Protein AF-A0A813I354-F1 (afdb_monomer_lite)

Foldseek 3Di:
DDQAQVRDDADFQFKKQFADDDDPVCRVRHRWIFTFHDQDPPVQWTWTQTPPPRDTDTHHRHRIDGDDDD

Radius of gyration: 10.72 Å; chains: 1; bounding box: 25×21×28 Å

pLDDT: mean 92.64, std 6.7, range [58.59, 97.62]

Organism: Polarella glacialis (NCBI:txid89957)

Secondary structure (DSSP, 8-state):
--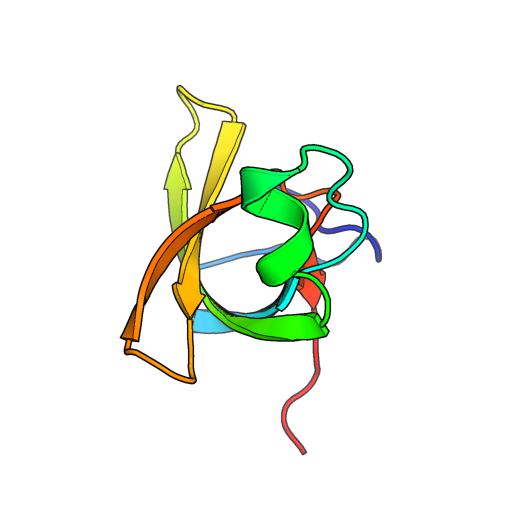B-TTS-B--TT-EEEE----SHHHHTTTT-EEEEEEEETTTTEEEEEETTT--EEEE-GGGEEEPPP-

Sequence (70 aa):
YPRGSGGSVLYPGTQVQVHGLKSGAAKIFNDAEGECRVWSEEHQRMHVKLSHDGSIKAFKAKNLRKVLPP

Structure (mmCI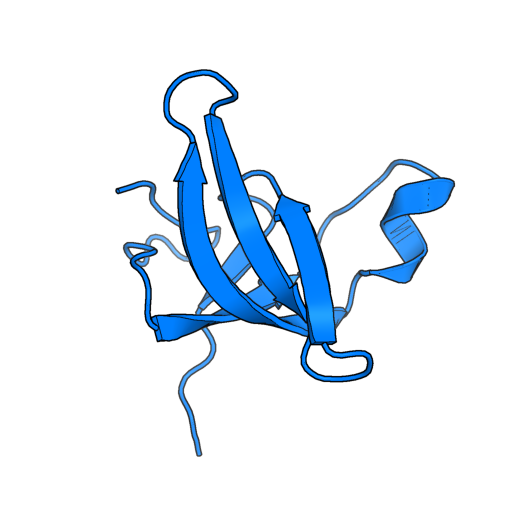F, N/CA/C/O backbone):
data_AF-A0A813I354-F1
#
_entry.id   AF-A0A813I354-F1
#
loop_
_atom_site.group_PDB
_atom_site.id
_atom_site.type_symbol
_atom_site.label_atom_id
_atom_site.label_alt_id
_atom_site.label_comp_id
_atom_site.label_asym_id
_atom_site.label_entity_id
_atom_site.label_seq_id
_atom_site.pdbx_PDB_ins_code
_atom_site.Cartn_x
_atom_site.Cartn_y
_atom_site.Cartn_z
_atom_site.occupancy
_atom_site.B_iso_or_equiv
_atom_site.auth_seq_id
_atom_site.auth_comp_id
_atom_site.auth_asym_id
_atom_site.auth_atom_id
_atom_site.pdbx_PDB_model_num
ATOM 1 N N . TYR A 1 1 ? -13.299 3.081 -2.249 1.00 80.56 1 TYR A N 1
ATOM 2 C CA . TYR A 1 1 ? -12.107 2.287 -1.867 1.00 80.56 1 TYR A CA 1
ATOM 3 C C . TYR A 1 1 ? -11.998 1.037 -2.727 1.00 80.56 1 TYR A C 1
ATOM 5 O O . TYR A 1 1 ? -13.023 0.402 -2.961 1.00 80.56 1 TYR A O 1
ATOM 13 N N . PRO A 1 2 ? -10.801 0.683 -3.221 1.00 90.06 2 PRO A N 1
ATOM 14 C CA . PRO A 1 2 ? -10.624 -0.422 -4.157 1.00 90.06 2 PRO A CA 1
ATOM 15 C C . PRO A 1 2 ? -10.657 -1.784 -3.452 1.00 90.06 2 PRO A C 1
ATOM 17 O O . PRO A 1 2 ? -10.454 -1.891 -2.241 1.00 90.06 2 PRO A O 1
ATOM 20 N N . ARG A 1 3 ? -10.848 -2.844 -4.239 1.00 90.75 3 ARG A N 1
ATOM 21 C CA . ARG A 1 3 ? -10.693 -4.234 -3.797 1.00 90.75 3 ARG A CA 1
ATOM 22 C C . ARG A 1 3 ? -9.253 -4.699 -4.050 1.00 90.75 3 ARG A C 1
ATOM 24 O O . ARG A 1 3 ? -8.729 -4.511 -5.147 1.00 90.75 3 ARG A O 1
ATOM 31 N N . GLY A 1 4 ? -8.620 -5.276 -3.032 1.00 88.94 4 GLY A N 1
ATOM 32 C CA . GLY A 1 4 ? -7.308 -5.915 -3.121 1.00 88.94 4 GLY A CA 1
ATOM 33 C C . GLY A 1 4 ? -7.354 -7.253 -3.863 1.00 88.94 4 GLY A C 1
ATOM 34 O O . GLY A 1 4 ? -8.419 -7.700 -4.291 1.00 88.94 4 GLY A O 1
ATOM 35 N N . SER A 1 5 ? -6.210 -7.928 -3.982 1.00 87.19 5 SER A N 1
ATOM 36 C CA . SER A 1 5 ? -6.089 -9.187 -4.739 1.00 87.19 5 SER A CA 1
ATOM 37 C C . SER A 1 5 ? -6.948 -10.340 -4.206 1.00 87.19 5 SER A C 1
ATOM 39 O O . SER A 1 5 ? -7.362 -11.193 -4.982 1.00 87.19 5 SER A O 1
ATOM 41 N N . GLY A 1 6 ? -7.269 -10.338 -2.908 1.00 82.38 6 GLY A N 1
ATOM 42 C CA . GLY A 1 6 ? -8.159 -11.315 -2.267 1.00 82.38 6 GLY A CA 1
ATOM 43 C C . GLY A 1 6 ? -9.632 -10.896 -2.196 1.00 82.38 6 GLY A C 1
ATOM 44 O O . GLY A 1 6 ? -10.380 -11.463 -1.410 1.00 82.38 6 GLY A O 1
ATOM 45 N N . GLY A 1 7 ? -10.052 -9.849 -2.916 1.00 85.38 7 GLY A N 1
ATOM 46 C CA . GLY A 1 7 ? -11.430 -9.340 -2.848 1.00 85.38 7 GLY A CA 1
ATOM 47 C C . GLY A 1 7 ? -11.758 -8.550 -1.572 1.00 85.38 7 GLY A C 1
ATOM 48 O O . GLY A 1 7 ? -12.882 -8.084 -1.397 1.00 85.38 7 GLY A O 1
ATOM 49 N N . SER A 1 8 ? -10.789 -8.327 -0.686 1.00 88.00 8 SER A N 1
ATOM 50 C CA . SER A 1 8 ? -10.948 -7.468 0.493 1.00 88.00 8 SER A CA 1
ATOM 51 C C . SER A 1 8 ? -10.960 -5.989 0.109 1.00 88.00 8 SER A C 1
ATOM 53 O O . SER A 1 8 ? -10.190 -5.567 -0.751 1.00 88.00 8 SER A O 1
ATOM 55 N N . VAL A 1 9 ? -11.805 -5.179 0.750 1.00 91.94 9 VAL A N 1
ATOM 56 C CA . VAL A 1 9 ? -11.781 -3.716 0.577 1.00 91.94 9 VAL A CA 1
ATOM 57 C C . VAL A 1 9 ? -10.523 -3.152 1.244 1.00 91.94 9 VAL A C 1
ATOM 59 O O . VAL A 1 9 ? -10.234 -3.499 2.389 1.00 91.94 9 VAL A O 1
ATOM 62 N N . LEU A 1 10 ? -9.782 -2.300 0.533 1.00 93.19 10 LEU A N 1
ATOM 63 C CA . LEU A 1 10 ? -8.582 -1.632 1.040 1.00 93.19 10 LEU A CA 1
ATOM 64 C C . LEU A 1 10 ? -8.906 -0.188 1.417 1.00 93.19 10 LEU A C 1
ATOM 66 O O . LEU A 1 10 ? -9.206 0.633 0.550 1.00 93.19 10 LEU A O 1
ATOM 70 N N . TYR A 1 11 ? -8.810 0.126 2.700 1.00 93.81 11 TYR A N 1
ATOM 71 C CA . TYR A 1 11 ? -9.045 1.461 3.250 1.00 93.81 11 TYR A CA 1
ATOM 72 C C . TYR A 1 11 ? -7.865 1.878 4.144 1.00 93.81 11 TYR A C 1
ATOM 74 O O . TYR A 1 11 ? -7.070 1.015 4.534 1.00 93.81 11 TYR A O 1
ATOM 82 N N . PRO A 1 12 ? -7.709 3.175 4.457 1.00 95.50 12 PRO A N 1
ATOM 83 C CA . PRO A 1 12 ? -6.653 3.649 5.349 1.00 95.50 12 PRO A CA 1
ATOM 84 C C . PRO A 1 12 ? -6.596 2.858 6.667 1.00 95.50 12 PRO A C 1
ATOM 86 O O . PRO A 1 12 ? -7.633 2.553 7.247 1.00 95.50 12 PRO A O 1
ATOM 89 N N . GLY A 1 13 ? -5.400 2.478 7.115 1.00 94.69 13 GLY A N 1
ATOM 90 C CA . GLY A 1 13 ? -5.183 1.601 8.273 1.00 94.69 13 GLY A CA 1
ATOM 91 C C . GLY A 1 13 ? -5.201 0.098 7.959 1.00 94.69 13 GLY A C 1
ATOM 92 O O . GLY A 1 13 ? -4.823 -0.708 8.805 1.00 94.69 13 GLY A O 1
ATOM 93 N N . THR A 1 14 ? -5.600 -0.317 6.750 1.00 94.62 14 THR A N 1
ATOM 94 C CA . THR A 1 14 ? -5.556 -1.737 6.355 1.00 94.62 14 THR A CA 1
ATOM 95 C C . THR A 1 14 ? -4.110 -2.202 6.189 1.00 94.62 14 THR A C 1
ATOM 97 O O . THR A 1 14 ? -3.387 -1.657 5.352 1.00 94.62 14 THR A O 1
ATOM 100 N N . GLN A 1 15 ? -3.722 -3.251 6.917 1.00 95.69 15 GLN A N 1
ATOM 101 C CA . GLN A 1 15 ? -2.439 -3.923 6.726 1.00 95.69 15 GLN A CA 1
ATOM 102 C C . GLN A 1 15 ? -2.464 -4.767 5.452 1.00 95.69 15 GLN A C 1
ATOM 104 O O . GLN A 1 15 ? -3.414 -5.513 5.181 1.00 95.69 15 GLN A O 1
ATOM 109 N N . VAL A 1 16 ? -1.427 -4.618 4.636 1.00 96.06 16 VAL A N 1
ATOM 110 C CA . VAL A 1 16 ? -1.304 -5.281 3.342 1.00 96.06 16 VAL A CA 1
ATOM 111 C C . VAL A 1 16 ? 0.109 -5.787 3.113 1.00 96.06 16 VAL A C 1
ATOM 113 O O . VAL A 1 16 ? 1.082 -5.201 3.573 1.00 96.06 16 VAL A O 1
ATOM 116 N N . GLN A 1 17 ? 0.207 -6.837 2.310 1.00 96.25 17 GLN A N 1
ATOM 117 C CA . GLN A 1 17 ? 1.445 -7.290 1.707 1.00 96.25 17 GLN A CA 1
ATOM 118 C C . GLN A 1 17 ? 1.411 -7.025 0.204 1.00 96.25 17 GLN A C 1
ATOM 120 O O . GLN A 1 17 ? 0.412 -7.283 -0.480 1.00 96.25 17 GLN A O 1
ATOM 125 N N . VAL A 1 18 ? 2.514 -6.502 -0.310 1.00 96.31 18 VAL A N 1
ATOM 126 C CA . VAL A 1 18 ? 2.714 -6.226 -1.728 1.00 96.31 18 VAL A CA 1
ATOM 127 C C . VAL A 1 18 ? 3.121 -7.512 -2.446 1.00 96.31 18 VAL A C 1
ATOM 129 O O . VAL A 1 18 ? 3.950 -8.273 -1.962 1.00 96.31 18 VAL A O 1
ATOM 132 N N . HIS A 1 19 ? 2.555 -7.775 -3.621 1.00 96.19 19 HIS A N 1
ATOM 133 C CA . HIS A 1 19 ? 2.896 -8.954 -4.416 1.00 96.19 19 HIS A CA 1
ATOM 134 C C . HIS A 1 19 ? 2.654 -8.735 -5.916 1.00 96.19 19 HIS A C 1
ATOM 136 O O . HIS A 1 19 ? 2.002 -7.779 -6.342 1.00 96.19 19 HIS A O 1
ATOM 142 N N . GLY A 1 20 ? 3.148 -9.659 -6.745 1.00 95.31 20 GLY A N 1
ATOM 143 C CA . GLY A 1 20 ? 2.828 -9.706 -8.175 1.00 95.31 20 GLY A CA 1
ATOM 144 C C . GLY A 1 20 ? 3.400 -8.555 -9.014 1.00 95.31 20 GLY A C 1
ATOM 145 O O . GLY A 1 20 ? 3.000 -8.378 -10.170 1.00 95.31 20 GLY A O 1
ATOM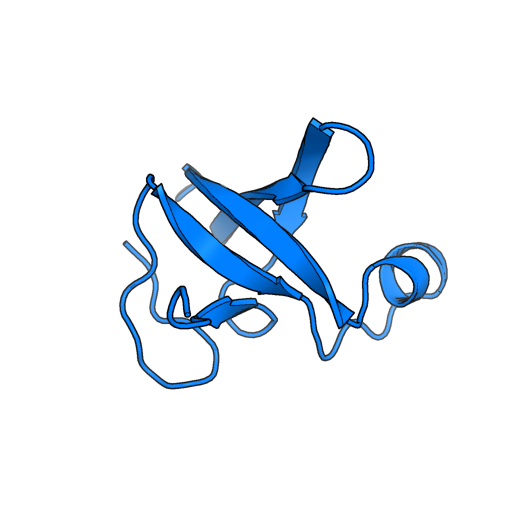 146 N N . LEU A 1 21 ? 4.340 -7.768 -8.479 1.00 95.38 21 LEU A N 1
ATOM 147 C CA . LEU A 1 21 ? 5.044 -6.735 -9.236 1.00 95.38 21 LEU A CA 1
ATOM 148 C C . LEU A 1 21 ? 6.007 -7.381 -10.234 1.00 95.38 21 LEU A C 1
ATOM 150 O O . LEU A 1 21 ? 6.788 -8.263 -9.887 1.00 95.38 21 LEU A O 1
ATOM 154 N N . LYS A 1 22 ? 5.940 -6.932 -11.493 1.00 92.75 22 LYS A N 1
ATOM 155 C CA . LYS A 1 22 ? 6.7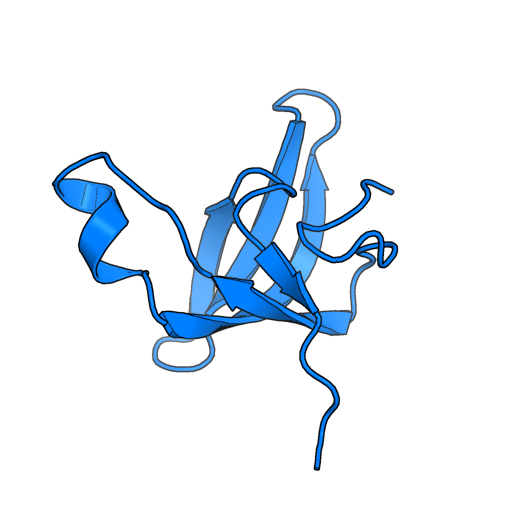32 -7.483 -12.607 1.00 92.75 22 LYS A CA 1
ATOM 156 C C . LYS A 1 22 ? 7.843 -6.554 -13.104 1.00 92.75 22 LYS A C 1
ATOM 158 O O . LYS A 1 22 ? 8.805 -7.043 -13.684 1.00 92.75 22 LYS A O 1
ATOM 163 N N . SER A 1 23 ? 7.720 -5.243 -12.886 1.00 91.69 23 SER A N 1
ATOM 164 C CA . SER A 1 23 ? 8.751 -4.272 -13.284 1.00 91.69 23 SER A CA 1
ATOM 165 C C . SER A 1 23 ? 10.009 -4.445 -12.431 1.00 91.69 23 SER A C 1
ATOM 167 O O . SER A 1 23 ? 9.888 -4.631 -11.222 1.00 91.69 23 SER A O 1
ATOM 169 N N . GLY A 1 24 ? 11.195 -4.359 -13.041 1.00 88.38 24 GLY A N 1
ATOM 170 C CA . GLY A 1 24 ? 12.480 -4.593 -12.370 1.00 88.38 24 GLY A CA 1
ATOM 171 C C . GLY A 1 24 ? 12.659 -3.759 -11.099 1.00 88.38 24 GLY A C 1
ATOM 172 O O . GLY A 1 24 ? 12.884 -4.319 -10.033 1.00 88.38 24 GLY A O 1
ATOM 173 N N . ALA A 1 25 ? 12.425 -2.446 -11.177 1.00 88.75 25 ALA A N 1
ATOM 174 C CA . ALA A 1 25 ? 12.541 -1.543 -10.028 1.00 88.75 25 ALA A CA 1
ATOM 175 C C . ALA A 1 25 ? 11.459 -1.754 -8.951 1.00 88.75 25 ALA A C 1
ATOM 177 O O . ALA A 1 25 ? 11.611 -1.295 -7.826 1.00 88.75 25 ALA A O 1
ATOM 178 N N . ALA A 1 26 ? 10.348 -2.415 -9.289 1.00 90.25 26 ALA A N 1
ATOM 179 C CA . ALA A 1 26 ? 9.228 -2.623 -8.375 1.00 90.25 26 ALA A CA 1
ATOM 180 C C . ALA A 1 26 ? 9.236 -4.021 -7.735 1.00 90.25 26 ALA A C 1
ATOM 182 O O . ALA A 1 26 ? 8.661 -4.200 -6.668 1.00 90.25 26 ALA A O 1
ATOM 183 N N . LYS A 1 27 ? 9.887 -5.009 -8.364 1.00 94.00 27 LYS A N 1
ATOM 184 C CA . LYS A 1 27 ? 9.979 -6.390 -7.861 1.00 94.00 27 LYS A CA 1
ATOM 185 C C . LYS A 1 27 ? 10.568 -6.478 -6.457 1.00 94.00 27 LYS A C 1
ATOM 187 O O . LYS A 1 27 ? 10.172 -7.367 -5.717 1.00 94.00 27 LYS A O 1
ATOM 192 N N . ILE A 1 28 ? 11.450 -5.544 -6.102 1.00 94.62 28 ILE A N 1
ATOM 193 C CA . ILE A 1 28 ? 12.070 -5.448 -4.773 1.00 94.62 28 ILE A CA 1
ATOM 194 C C . ILE A 1 28 ? 11.052 -5.256 -3.641 1.00 94.62 28 ILE A C 1
ATOM 196 O O . ILE A 1 28 ? 11.369 -5.524 -2.493 1.00 94.62 28 ILE A O 1
ATOM 200 N N . PHE A 1 29 ? 9.841 -4.787 -3.958 1.00 95.44 29 PHE A N 1
ATOM 201 C CA . PHE A 1 29 ? 8.777 -4.591 -2.978 1.00 95.44 29 PHE A CA 1
ATOM 202 C C . PHE A 1 29 ? 7.834 -5.789 -2.877 1.00 95.44 29 PHE A C 1
ATOM 204 O O . PHE A 1 29 ? 6.903 -5.728 -2.088 1.00 95.44 29 PHE A O 1
ATOM 211 N N . ASN A 1 30 ? 8.003 -6.852 -3.671 1.00 95.62 30 ASN A N 1
ATOM 212 C CA . ASN A 1 30 ? 7.223 -8.067 -3.436 1.00 95.62 30 ASN A CA 1
ATOM 213 C C . ASN A 1 30 ? 7.551 -8.625 -2.045 1.00 95.62 30 ASN A C 1
ATOM 215 O O . ASN A 1 30 ? 8.682 -8.520 -1.585 1.00 95.62 30 ASN A O 1
ATOM 219 N N . ASP A 1 31 ? 6.530 -9.163 -1.386 1.00 95.50 31 ASP A N 1
ATOM 220 C CA . ASP A 1 31 ? 6.547 -9.681 -0.017 1.00 95.50 31 ASP A CA 1
ATOM 221 C C . ASP A 1 31 ? 6.735 -8.618 1.078 1.00 95.50 31 ASP A C 1
ATOM 223 O O . ASP A 1 31 ? 6.577 -8.929 2.259 1.00 95.50 31 ASP A O 1
ATOM 227 N N . ALA A 1 32 ? 6.950 -7.349 0.708 1.00 96.00 32 ALA A N 1
ATOM 228 C CA . ALA A 1 32 ? 6.990 -6.243 1.655 1.00 96.00 32 ALA A CA 1
ATOM 229 C C . ALA A 1 32 ? 5.603 -5.968 2.251 1.00 96.00 32 ALA A C 1
ATOM 231 O O . ALA A 1 32 ? 4.594 -5.905 1.540 1.00 96.00 32 ALA A O 1
ATOM 232 N N . GLU A 1 33 ? 5.573 -5.738 3.559 1.00 96.06 33 GLU A N 1
ATOM 233 C CA . GLU A 1 33 ? 4.369 -5.368 4.297 1.00 96.06 33 GLU A CA 1
ATOM 234 C C . GLU A 1 33 ? 4.270 -3.855 4.507 1.00 96.06 33 GLU A C 1
ATOM 236 O O . GLU A 1 33 ? 5.270 -3.124 4.508 1.00 96.06 33 GLU A O 1
ATOM 241 N N . GLY A 1 34 ? 3.043 -3.377 4.687 1.00 96.12 34 GLY A N 1
ATOM 242 C CA . GLY A 1 34 ? 2.775 -1.984 4.992 1.00 96.12 34 GLY A CA 1
ATOM 243 C C . GLY A 1 34 ? 1.310 -1.685 5.272 1.00 96.12 34 GLY A C 1
ATOM 244 O O . GLY A 1 34 ? 0.422 -2.521 5.117 1.00 96.12 34 GLY A O 1
ATOM 245 N N . GLU A 1 35 ? 1.057 -0.434 5.629 1.00 97.00 35 GLU A N 1
ATOM 246 C CA . GLU A 1 35 ? -0.270 0.067 5.965 1.00 97.00 35 GLU A CA 1
ATOM 247 C C . GLU A 1 35 ? -0.808 0.959 4.844 1.00 97.00 35 GLU A C 1
ATOM 249 O O . GLU A 1 35 ? -0.144 1.903 4.401 1.00 97.00 35 GLU A O 1
ATOM 254 N N . CYS A 1 36 ? -2.036 0.699 4.400 1.00 96.75 36 CYS A N 1
ATOM 255 C CA . CYS A 1 36 ? -2.749 1.582 3.482 1.00 96.75 36 CYS A CA 1
ATOM 256 C C . CYS A 1 36 ? -2.938 2.967 4.119 1.00 96.75 36 CYS A C 1
ATOM 258 O O . CYS A 1 36 ? -3.416 3.078 5.243 1.00 96.75 36 CYS A O 1
ATOM 260 N N . ARG A 1 37 ? -2.611 4.035 3.392 1.00 96.38 37 ARG A N 1
ATOM 261 C CA . ARG A 1 37 ? -2.745 5.425 3.857 1.00 96.38 37 ARG A CA 1
ATOM 262 C C . ARG A 1 37 ? -3.838 6.172 3.125 1.00 96.38 37 ARG A C 1
ATOM 264 O O . ARG A 1 37 ? -4.720 6.727 3.761 1.00 96.38 37 ARG A O 1
ATOM 271 N N . VAL A 1 38 ? -3.781 6.193 1.798 1.00 95.62 38 VAL A N 1
ATOM 272 C CA . VAL A 1 38 ? -4.758 6.922 0.988 1.00 95.62 38 VAL A CA 1
ATOM 273 C C . VAL A 1 38 ? -4.952 6.241 -0.355 1.00 95.62 38 VAL A C 1
ATOM 275 O O . VAL A 1 38 ? -4.008 5.735 -0.959 1.00 95.62 38 VAL A O 1
ATOM 278 N N . TRP A 1 39 ? -6.194 6.223 -0.823 1.00 95.06 39 TRP A N 1
ATOM 279 C CA . TRP A 1 39 ? -6.519 5.801 -2.175 1.00 95.06 39 TRP A CA 1
ATOM 280 C C . TRP A 1 39 ? -6.490 7.016 -3.103 1.00 95.06 39 TRP A C 1
ATOM 282 O O . TRP A 1 39 ? -7.221 7.975 -2.877 1.00 95.06 39 TRP A O 1
ATOM 292 N N . SER A 1 40 ? -5.659 6.968 -4.142 1.00 93.75 40 SER A N 1
ATOM 293 C CA . SER A 1 40 ? -5.673 7.933 -5.240 1.00 93.75 40 SER A CA 1
ATOM 294 C C . SER A 1 40 ? -6.621 7.425 -6.325 1.00 93.75 40 SER A C 1
ATOM 296 O O . SER A 1 40 ? -6.299 6.471 -7.041 1.00 93.75 40 SER A O 1
ATOM 298 N N . GLU A 1 41 ? -7.794 8.053 -6.438 1.00 91.12 41 GLU A N 1
ATOM 299 C CA . GLU A 1 41 ? -8.755 7.764 -7.511 1.00 91.12 41 GLU A CA 1
ATOM 300 C C . GLU A 1 41 ? -8.222 8.181 -8.880 1.00 91.12 41 GLU A C 1
ATOM 302 O O . GLU A 1 41 ? -8.389 7.437 -9.844 1.00 91.12 41 GLU A O 1
ATOM 307 N N . GLU A 1 42 ? -7.499 9.299 -8.949 1.00 93.31 42 GLU A N 1
ATOM 308 C CA . GLU A 1 42 ? -6.875 9.801 -10.175 1.00 93.31 42 GLU A CA 1
ATOM 309 C C . GLU A 1 42 ? -5.916 8.774 -10.794 1.00 93.31 42 GLU A C 1
ATOM 311 O O . GLU A 1 42 ? -5.997 8.456 -11.978 1.00 93.31 42 GLU A O 1
ATOM 316 N N . HIS A 1 43 ? -5.019 8.202 -9.986 1.00 92.06 43 HIS A N 1
ATOM 317 C CA . HIS A 1 43 ? -4.010 7.264 -10.480 1.00 92.06 43 HIS A CA 1
ATOM 318 C C . HIS A 1 43 ? -4.419 5.796 -10.345 1.00 92.06 43 HIS A C 1
ATOM 320 O O . HIS A 1 43 ? -3.661 4.913 -10.762 1.00 92.06 43 HIS A O 1
ATOM 326 N N . GLN A 1 44 ? -5.585 5.521 -9.751 1.00 93.75 44 GLN A N 1
ATOM 327 C CA . GLN A 1 44 ? -6.061 4.177 -9.413 1.00 93.75 44 GLN A CA 1
ATOM 328 C C . GLN A 1 44 ? -5.009 3.379 -8.619 1.00 93.75 44 GLN A C 1
ATOM 330 O O . GLN A 1 44 ? -4.700 2.214 -8.919 1.00 93.75 44 GLN A O 1
ATOM 335 N N . ARG A 1 45 ? -4.416 4.022 -7.602 1.00 96.06 45 ARG A N 1
ATOM 336 C CA . ARG A 1 45 ? -3.371 3.434 -6.748 1.00 96.06 45 ARG A CA 1
ATOM 337 C C . ARG A 1 45 ? -3.599 3.699 -5.270 1.00 96.06 45 ARG A C 1
ATOM 339 O O . ARG A 1 45 ? -3.984 4.786 -4.860 1.00 96.06 45 ARG A O 1
ATOM 346 N N . MET A 1 46 ? -3.301 2.688 -4.462 1.00 96.44 46 MET A N 1
ATOM 347 C CA . MET A 1 46 ? -3.287 2.781 -3.010 1.00 96.44 46 MET A CA 1
ATOM 348 C C . MET A 1 46 ? -1.883 3.169 -2.564 1.00 96.44 46 MET A C 1
ATOM 350 O O . MET A 1 46 ? -0.909 2.495 -2.907 1.00 96.44 46 MET A O 1
ATOM 354 N N . HIS A 1 47 ? -1.785 4.259 -1.816 1.00 97.25 47 HIS A N 1
ATOM 355 C CA . HIS A 1 47 ? -0.563 4.659 -1.141 1.00 97.25 47 HIS A CA 1
ATOM 356 C C . HIS A 1 47 ? -0.412 3.802 0.104 1.00 97.25 47 HIS A C 1
ATOM 358 O O . HIS A 1 47 ? -1.283 3.802 0.973 1.00 97.25 47 HIS A O 1
ATOM 364 N N . VAL A 1 48 ? 0.690 3.073 0.178 1.00 97.31 48 VAL A N 1
ATOM 365 C CA . VAL A 1 48 ? 1.030 2.188 1.286 1.00 97.31 48 VAL A CA 1
ATOM 366 C C . VAL A 1 48 ? 2.295 2.726 1.931 1.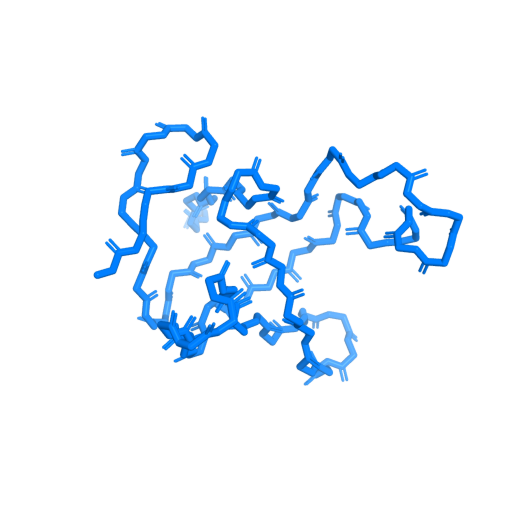00 97.31 48 VAL A C 1
ATOM 368 O O . VAL A 1 48 ? 3.280 2.982 1.237 1.00 97.31 48 VAL A O 1
ATOM 371 N N . LYS A 1 49 ? 2.253 2.91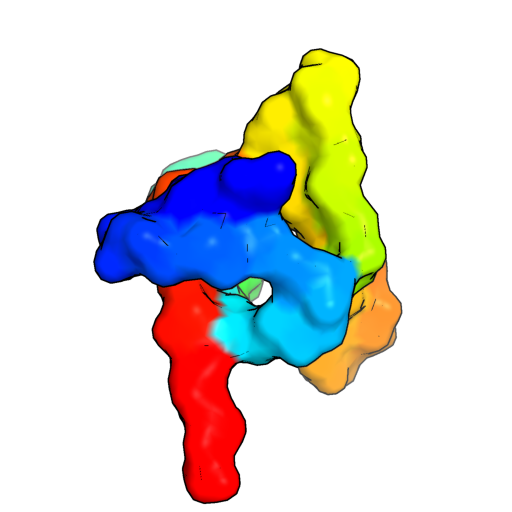5 3.250 1.00 97.62 49 LYS A N 1
ATOM 372 C CA . LYS A 1 49 ? 3.440 3.174 4.061 1.00 97.62 49 LYS A CA 1
ATOM 373 C C . LYS A 1 49 ? 4.094 1.831 4.363 1.00 97.62 49 LYS A C 1
ATOM 375 O O . LYS A 1 49 ? 3.495 1.025 5.070 1.00 97.62 49 LYS A O 1
ATOM 380 N N . LEU A 1 50 ? 5.275 1.590 3.810 1.00 96.50 50 LEU A N 1
ATOM 381 C CA . LEU A 1 50 ? 6.010 0.344 4.000 1.00 96.50 50 LEU A CA 1
ATOM 382 C C . LEU A 1 50 ? 6.536 0.250 5.434 1.00 96.50 50 LEU A C 1
ATOM 384 O O . LEU A 1 50 ? 7.019 1.235 5.991 1.00 96.50 50 LEU A O 1
ATOM 388 N N . SER A 1 51 ? 6.436 -0.932 6.037 1.00 94.31 51 SER A N 1
ATOM 389 C CA . SER A 1 51 ? 6.778 -1.125 7.452 1.00 94.31 51 SER A CA 1
ATOM 390 C C . SER A 1 51 ? 8.285 -1.088 7.722 1.00 94.31 51 SER A C 1
ATOM 392 O O . SER A 1 51 ? 8.690 -0.722 8.818 1.00 94.31 51 SER A O 1
ATOM 394 N N . HIS A 1 52 ? 9.115 -1.447 6.737 1.00 92.75 52 HIS A N 1
ATOM 395 C CA . HIS A 1 52 ? 10.564 -1.587 6.924 1.00 92.75 52 HIS A CA 1
ATOM 396 C C . HIS A 1 52 ? 11.320 -0.249 6.960 1.00 92.75 52 HIS A C 1
ATOM 398 O O . HIS A 1 52 ? 12.274 -0.113 7.718 1.00 92.75 52 HIS A O 1
ATOM 404 N N . ASP A 1 53 ? 10.910 0.734 6.153 1.00 94.31 53 ASP A N 1
ATOM 405 C CA . ASP A 1 53 ? 11.586 2.034 6.017 1.00 94.31 53 ASP A CA 1
ATOM 406 C C . ASP A 1 53 ? 10.648 3.234 6.245 1.00 94.31 53 ASP A C 1
ATOM 408 O O . ASP A 1 53 ? 11.085 4.384 6.257 1.00 94.31 53 ASP A O 1
ATOM 412 N N . GLY A 1 54 ? 9.344 2.992 6.412 1.00 94.50 54 GLY A N 1
ATOM 413 C CA . GLY A 1 54 ? 8.336 4.037 6.553 1.00 94.50 54 GLY A CA 1
ATOM 414 C C . GLY A 1 54 ? 8.046 4.816 5.268 1.00 94.50 54 GLY A C 1
ATOM 415 O O . GLY A 1 54 ? 7.273 5.779 5.324 1.00 94.50 54 GLY A O 1
ATOM 416 N N . SER A 1 55 ? 8.623 4.435 4.125 1.00 95.62 55 SER A N 1
ATOM 417 C CA . SER A 1 55 ? 8.425 5.136 2.858 1.00 95.62 55 SER A CA 1
ATOM 418 C C . SER A 1 55 ? 7.015 4.910 2.314 1.00 95.62 55 SER A C 1
ATOM 420 O O . SER A 1 55 ? 6.396 3.865 2.518 1.00 95.62 55 SER A O 1
ATOM 422 N N . ILE A 1 56 ? 6.476 5.911 1.614 1.00 96.56 56 ILE A N 1
ATOM 423 C CA . ILE A 1 56 ? 5.160 5.811 0.976 1.00 96.56 56 ILE A CA 1
ATOM 424 C C . ILE A 1 56 ? 5.347 5.451 -0.496 1.00 96.56 56 ILE A C 1
ATOM 426 O O . ILE A 1 56 ? 6.026 6.157 -1.244 1.00 96.56 56 ILE A O 1
ATOM 430 N N . LYS A 1 57 ? 4.713 4.359 -0.926 1.00 96.06 57 LYS A N 1
ATOM 431 C CA . LYS A 1 57 ? 4.714 3.895 -2.319 1.00 96.06 57 LYS A CA 1
ATOM 432 C C . LYS A 1 57 ? 3.292 3.659 -2.816 1.00 96.06 57 LYS A C 1
ATOM 434 O O . LYS A 1 57 ? 2.409 3.264 -2.060 1.00 96.06 57 LYS A O 1
ATOM 439 N N . ALA A 1 58 ? 3.075 3.888 -4.110 1.00 96.12 58 ALA A N 1
ATOM 440 C CA . ALA A 1 58 ? 1.768 3.768 -4.748 1.00 96.12 58 ALA A CA 1
ATOM 441 C C . ALA A 1 58 ? 1.637 2.450 -5.534 1.00 96.12 58 ALA A C 1
ATOM 443 O O . ALA A 1 58 ? 2.243 2.266 -6.599 1.00 96.12 58 ALA A O 1
ATOM 444 N N . PHE A 1 59 ? 0.782 1.547 -5.059 1.00 96.12 59 PHE A N 1
ATOM 445 C CA . PHE A 1 59 ? 0.566 0.232 -5.664 1.00 96.12 59 PHE A CA 1
ATOM 446 C C . PHE A 1 59 ? -0.835 0.100 -6.259 1.00 96.12 59 PHE A C 1
ATOM 448 O O . PHE A 1 59 ? -1.804 0.680 -5.775 1.00 96.12 59 PHE A O 1
ATOM 455 N N . LYS A 1 60 ? -0.962 -0.698 -7.325 1.00 95.69 60 LYS A N 1
ATOM 456 C CA . LYS A 1 60 ? -2.283 -1.104 -7.822 1.00 95.69 60 LYS A CA 1
ATOM 457 C C . LYS A 1 60 ? -2.933 -2.007 -6.779 1.00 95.69 60 LYS A C 1
ATOM 459 O O . LYS A 1 60 ? -2.260 -2.883 -6.249 1.00 95.69 60 LYS A O 1
ATOM 464 N N . ALA A 1 61 ? -4.237 -1.867 -6.563 1.00 94.75 61 ALA A N 1
ATOM 465 C CA . ALA A 1 61 ? -4.951 -2.672 -5.570 1.00 94.75 61 ALA A CA 1
ATOM 466 C C . ALA A 1 61 ? -4.800 -4.190 -5.802 1.00 94.75 61 ALA A C 1
ATOM 468 O O . ALA A 1 61 ? -4.609 -4.943 -4.856 1.00 94.75 61 ALA A O 1
ATOM 469 N N . LYS A 1 62 ? -4.743 -4.637 -7.065 1.00 95.69 62 LYS A N 1
ATOM 470 C CA . LYS A 1 62 ? -4.494 -6.047 -7.420 1.00 95.69 62 LYS A CA 1
ATOM 471 C C . LYS A 1 62 ? -3.125 -6.606 -7.000 1.00 95.69 62 LYS A C 1
ATOM 473 O O . LYS A 1 62 ? -2.923 -7.809 -7.084 1.00 95.69 62 LYS A O 1
ATOM 478 N N . ASN A 1 63 ? -2.189 -5.737 -6.624 1.00 96.25 63 ASN A N 1
ATOM 479 C CA . ASN A 1 63 ? -0.861 -6.100 -6.132 1.00 96.25 63 ASN A CA 1
ATOM 480 C C . ASN A 1 63 ? -0.789 -6.013 -4.600 1.00 96.25 63 ASN A C 1
ATOM 482 O O . ASN A 1 63 ? 0.301 -6.065 -4.043 1.00 96.25 63 ASN A O 1
ATOM 486 N N . LEU A 1 64 ? -1.922 -5.802 -3.926 1.00 96.50 64 LEU A N 1
ATOM 487 C CA . LEU A 1 64 ? -2.015 -5.683 -2.479 1.00 96.50 64 LEU A CA 1
ATOM 488 C C . LEU A 1 64 ? -2.926 -6.780 -1.945 1.00 96.50 64 LEU A C 1
ATOM 490 O O . LEU A 1 64 ? -4.111 -6.852 -2.288 1.00 96.50 64 LEU A O 1
ATOM 494 N N . ARG A 1 65 ? -2.371 -7.614 -1.073 1.00 95.31 65 ARG A N 1
ATOM 495 C CA . ARG A 1 65 ? -3.096 -8.638 -0.331 1.00 95.31 65 ARG A CA 1
ATOM 496 C C . ARG A 1 65 ? -3.323 -8.134 1.084 1.00 95.31 65 ARG A C 1
ATOM 498 O O . ARG A 1 65 ? -2.358 -7.813 1.761 1.00 95.31 65 ARG A O 1
ATOM 505 N N . LYS A 1 66 ? -4.578 -8.069 1.537 1.00 94.12 66 LYS A N 1
ATOM 506 C CA . LYS A 1 66 ? -4.874 -7.771 2.945 1.00 94.12 66 LYS A CA 1
ATOM 507 C C . LYS A 1 66 ? -4.260 -8.868 3.813 1.00 94.12 66 LYS A C 1
ATOM 509 O O . LYS A 1 66 ? -4.528 -10.042 3.564 1.00 94.12 66 LYS A O 1
ATOM 514 N N . VAL A 1 67 ? -3.469 -8.475 4.802 1.00 91.44 67 VAL A N 1
ATOM 515 C CA . VAL A 1 67 ? -2.987 -9.370 5.856 1.00 91.44 67 VAL A CA 1
ATOM 516 C C . VAL A 1 67 ? -3.789 -9.079 7.118 1.00 91.44 67 VAL A C 1
ATOM 518 O O . VAL A 1 67 ? -4.142 -7.929 7.392 1.00 91.44 67 VAL A O 1
ATOM 521 N N . LEU A 1 68 ? -4.176 -10.131 7.831 1.00 76.94 68 LEU A N 1
ATOM 522 C CA . LEU A 1 68 ? -4.738 -9.967 9.165 1.00 76.94 68 LEU A CA 1
ATOM 523 C C . LEU A 1 68 ? -3.564 -9.719 10.117 1.00 76.94 68 LEU A C 1
ATOM 525 O O . LEU A 1 68 ? -2.554 -10.414 9.983 1.00 76.94 68 LEU A O 1
ATOM 529 N N . PRO A 1 69 ? -3.656 -8.739 11.031 1.00 63.50 69 PRO A N 1
ATOM 530 C CA . PRO A 1 69 ? -2.718 -8.701 12.140 1.00 63.50 69 PRO A CA 1
ATOM 531 C C . PRO A 1 69 ? -2.815 -10.024 12.931 1.00 63.50 69 PRO A C 1
ATOM 533 O O . PRO A 1 69 ? -3.891 -10.636 12.921 1.00 63.50 69 PRO A O 1
ATOM 536 N N . PRO A 1 70 ? -1.707 -10.480 13.544 1.00 58.59 70 PRO A N 1
ATOM 537 C CA . PRO A 1 70 ? -1.711 -11.645 14.425 1.00 58.59 70 PRO A CA 1
ATOM 538 C C . PRO A 1 70 ? -2.662 -11.471 15.615 1.00 58.59 70 PRO A C 1
ATOM 540 O O . PRO A 1 70 ? -2.914 -10.309 16.017 1.00 58.59 70 PRO A O 1
#